Protein AF-A0A524L038-F1 (afdb_monomer)

Solvent-accessible surface area (backbone atoms only — not comparable to full-atom values): 6642 Å² total; per-residue (Å²): 135,82,81,77,76,77,79,78,78,72,82,73,73,70,68,73,50,74,69,48,39,75,78,39,54,66,49,55,60,54,32,53,47,51,53,50,44,54,50,50,45,51,51,45,32,70,77,39,59,64,77,72,41,88,92,54,52,71,89,82,48,92,62,51,77,66,56,52,52,48,51,54,50,43,51,54,43,50,54,50,50,51,52,53,49,54,52,53,50,54,55,52,51,55,49,54,53,55,56,67,74,56,71,88,77,71,87,128

Structure (mmCIF, N/CA/C/O backbone):
data_AF-A0A524L038-F1
#
_entry.id   AF-A0A524L038-F1
#
loop_
_atom_site.group_PDB
_atom_site.id
_atom_site.type_symbol
_atom_site.label_atom_id
_atom_site.label_alt_id
_atom_site.label_comp_id
_atom_site.label_asym_id
_atom_site.label_entity_id
_atom_site.label_seq_id
_atom_site.pdbx_PDB_ins_code
_atom_site.Cartn_x
_atom_site.Cartn_y
_atom_site.Cartn_z
_atom_site.occupancy
_atom_site.B_iso_or_equiv
_atom_site.auth_seq_id
_atom_site.auth_comp_id
_atom_site.auth_asym_id
_atom_site.auth_atom_id
_atom_site.pdbx_PDB_model_num
ATOM 1 N N . MET A 1 1 ? 8.758 36.486 -7.685 1.00 45.28 1 MET A N 1
ATOM 2 C CA . MET A 1 1 ? 8.359 35.426 -6.735 1.00 45.28 1 MET A CA 1
ATOM 3 C C . MET A 1 1 ? 7.472 34.464 -7.513 1.00 45.28 1 MET A C 1
ATOM 5 O O . MET A 1 1 ? 6.317 34.779 -7.755 1.00 45.28 1 MET A O 1
ATOM 9 N N . ILE A 1 2 ? 8.062 33.407 -8.077 1.00 42.25 2 ILE A N 1
ATOM 10 C CA . ILE A 1 2 ? 7.376 32.483 -8.992 1.00 42.25 2 ILE A CA 1
ATOM 11 C C . ILE A 1 2 ? 6.551 31.522 -8.132 1.00 42.25 2 ILE A C 1
ATOM 13 O O . ILE A 1 2 ? 7.119 30.766 -7.348 1.00 42.25 2 ILE A O 1
ATOM 17 N N . ARG A 1 3 ? 5.220 31.595 -8.239 1.00 40.44 3 ARG A N 1
ATOM 18 C CA . ARG A 1 3 ? 4.314 30.540 -7.769 1.00 40.44 3 ARG A CA 1
ATOM 19 C C . ARG A 1 3 ? 4.585 29.320 -8.648 1.00 40.44 3 ARG A C 1
ATOM 21 O O . ARG A 1 3 ? 4.257 29.349 -9.827 1.00 40.44 3 ARG A O 1
ATOM 28 N N . GLN A 1 4 ? 5.245 28.307 -8.101 1.00 42.12 4 GLN A N 1
ATOM 29 C CA . GLN A 1 4 ? 5.215 26.977 -8.697 1.00 42.12 4 GLN A CA 1
ATOM 30 C C . GLN A 1 4 ? 3.830 26.401 -8.399 1.00 42.12 4 GLN A C 1
ATOM 32 O O . GLN A 1 4 ? 3.461 26.268 -7.231 1.00 42.12 4 GLN A O 1
ATOM 37 N N . ASP A 1 5 ? 3.051 26.138 -9.445 1.00 34.41 5 ASP A N 1
ATOM 38 C CA . ASP A 1 5 ? 1.861 25.302 -9.330 1.00 34.41 5 ASP A CA 1
ATOM 39 C C . ASP A 1 5 ? 2.280 23.909 -8.823 1.00 34.41 5 ASP A C 1
ATOM 41 O O . ASP A 1 5 ? 3.344 23.412 -9.213 1.00 34.41 5 ASP A O 1
ATOM 45 N N . PRO A 1 6 ? 1.504 23.281 -7.920 1.00 45.38 6 PRO A N 1
ATOM 46 C CA . PRO A 1 6 ? 1.800 21.930 -7.464 1.00 45.38 6 PRO A CA 1
ATOM 47 C C . PRO A 1 6 ? 1.747 20.971 -8.662 1.00 45.38 6 PRO A C 1
ATOM 49 O O . PRO A 1 6 ? 0.869 21.131 -9.513 1.00 45.38 6 PRO A O 1
ATOM 52 N N . PRO A 1 7 ? 2.650 19.974 -8.750 1.00 45.16 7 PRO A N 1
ATOM 53 C CA . PRO A 1 7 ? 2.605 19.003 -9.831 1.00 45.16 7 PRO A CA 1
ATOM 54 C C . PRO A 1 7 ? 1.226 18.342 -9.829 1.00 45.16 7 PRO A C 1
ATOM 56 O O . PRO A 1 7 ? 0.781 17.791 -8.813 1.00 45.16 7 PRO A O 1
ATOM 59 N N . GLU A 1 8 ? 0.523 18.450 -10.959 1.00 44.50 8 GLU A N 1
ATOM 60 C CA . GLU A 1 8 ? -0.697 17.695 -11.198 1.00 44.50 8 GLU A CA 1
ATOM 61 C C . GLU A 1 8 ? -0.382 16.234 -10.889 1.00 44.50 8 GLU A C 1
ATOM 63 O O . GLU A 1 8 ? 0.505 15.634 -11.498 1.00 44.50 8 GLU A O 1
ATOM 68 N N . HIS A 1 9 ? -1.055 15.675 -9.883 1.00 45.91 9 HIS A N 1
ATOM 69 C CA . HIS A 1 9 ? -0.880 14.277 -9.523 1.00 45.91 9 HIS A CA 1
ATOM 70 C C . HIS A 1 9 ? -1.455 13.460 -10.675 1.00 45.91 9 HIS A C 1
ATOM 72 O O . HIS A 1 9 ? -2.662 13.203 -10.733 1.00 45.91 9 HIS A O 1
ATOM 78 N N . ARG A 1 10 ? -0.595 13.113 -11.637 1.00 49.97 10 ARG A N 1
ATOM 79 C CA . ARG A 1 10 ? -0.913 12.225 -12.750 1.00 49.97 10 ARG A CA 1
ATOM 80 C C . ARG A 1 10 ? -1.557 10.992 -12.131 1.00 49.97 10 ARG A C 1
ATOM 82 O O . ARG A 1 10 ? -0.953 10.337 -11.285 1.00 49.97 10 ARG A O 1
ATOM 89 N N . LYS A 1 11 ? -2.819 10.717 -12.473 1.00 55.28 11 LYS A N 1
ATOM 90 C CA . LYS A 1 11 ? -3.502 9.504 -12.015 1.00 55.28 11 LYS A CA 1
ATOM 91 C C . LYS A 1 11 ? -2.744 8.319 -12.594 1.00 55.28 11 LYS A C 1
ATOM 93 O O . LYS A 1 11 ? -2.930 7.974 -13.754 1.00 55.28 11 LYS A O 1
ATOM 98 N N . ILE A 1 12 ? -1.851 7.749 -11.798 1.00 61.47 12 ILE A N 1
ATOM 99 C CA . ILE A 1 12 ? -1.176 6.508 -12.142 1.00 61.47 12 ILE A CA 1
ATOM 100 C C . ILE A 1 12 ? -2.212 5.408 -11.979 1.00 61.47 12 ILE A C 1
ATOM 102 O O . ILE A 1 12 ? -2.701 5.162 -10.870 1.00 61.47 12 ILE A O 1
ATOM 106 N N . ASP A 1 13 ? -2.569 4.781 -13.095 1.00 66.25 13 ASP A N 1
ATOM 107 C CA . ASP A 1 13 ? -3.434 3.614 -13.083 1.00 66.25 13 ASP A CA 1
ATOM 108 C C . ASP A 1 13 ? -2.800 2.523 -12.213 1.00 66.25 13 ASP A C 1
ATOM 110 O O . ASP A 1 13 ?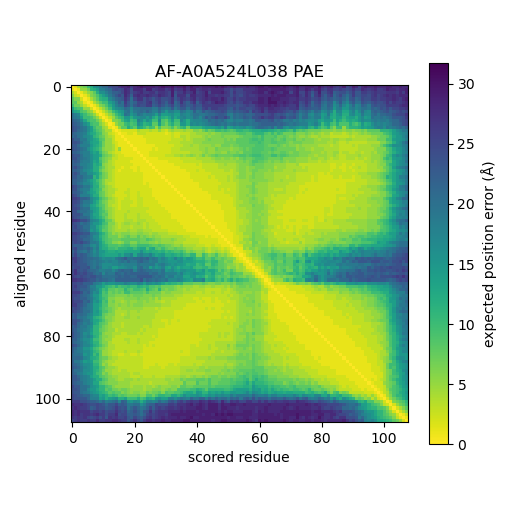 -1.637 2.150 -12.362 1.00 66.25 13 ASP A O 1
ATOM 114 N N . ARG A 1 14 ? -3.575 2.021 -11.244 1.00 71.06 14 ARG A N 1
ATOM 115 C CA . ARG A 1 14 ? -3.101 1.028 -10.263 1.00 71.06 14 ARG A CA 1
ATOM 116 C C . ARG A 1 14 ? -2.891 -0.362 -10.869 1.00 71.06 14 ARG A C 1
ATOM 118 O O . ARG A 1 14 ? -2.307 -1.223 -10.213 1.00 71.06 14 ARG A O 1
ATOM 125 N N . THR A 1 15 ? -3.386 -0.583 -12.084 1.00 85.88 15 THR A N 1
ATOM 126 C CA . THR A 1 15 ? -3.349 -1.876 -12.766 1.00 85.88 15 THR A CA 1
ATOM 127 C C . THR A 1 15 ? -2.273 -1.836 -13.848 1.00 85.88 15 THR A C 1
ATOM 129 O O . THR A 1 15 ? -2.440 -1.085 -14.807 1.00 85.88 15 THR A O 1
ATOM 132 N N . PRO A 1 16 ? -1.186 -2.615 -13.717 1.00 88.06 16 PRO A N 1
ATOM 133 C CA . PRO A 1 16 ? -0.129 -2.632 -14.716 1.00 88.06 16 PRO A CA 1
ATOM 134 C C . PRO A 1 16 ? -0.628 -3.268 -16.018 1.00 88.06 16 PRO A C 1
ATOM 136 O O . PRO A 1 16 ? -1.338 -4.277 -16.006 1.00 88.06 16 PRO A O 1
ATOM 139 N N . THR A 1 17 ? -0.242 -2.684 -17.147 1.00 89.19 17 THR A N 1
ATOM 140 C CA . THR A 1 17 ? -0.475 -3.238 -18.483 1.00 89.19 17 THR A CA 1
ATOM 141 C C . THR A 1 17 ? 0.523 -4.362 -18.797 1.00 89.19 17 THR A C 1
ATOM 143 O O . THR A 1 17 ? 1.564 -4.468 -18.147 1.00 89.19 17 THR A O 1
ATOM 146 N N . PRO A 1 18 ? 0.274 -5.207 -19.815 1.00 91.25 18 PRO A N 1
ATOM 147 C CA . PRO A 1 18 ? 1.230 -6.243 -20.213 1.00 91.25 18 PRO A CA 1
ATOM 148 C C . PRO A 1 18 ? 2.624 -5.703 -20.563 1.00 91.25 18 PRO A C 1
ATOM 150 O O . PRO A 1 18 ? 3.619 -6.318 -20.189 1.00 91.25 18 PRO A O 1
ATOM 153 N N . ASN A 1 19 ? 2.701 -4.543 -21.225 1.00 85.56 19 ASN A N 1
ATOM 154 C CA . ASN A 1 19 ? 3.978 -3.888 -21.520 1.00 85.56 19 ASN A CA 1
ATOM 155 C C . ASN A 1 19 ? 4.665 -3.429 -20.230 1.00 85.56 19 ASN A C 1
ATOM 157 O O . ASN A 1 19 ? 5.871 -3.609 -20.080 1.00 85.56 19 ASN A O 1
ATOM 161 N N . ASP A 1 20 ? 3.893 -2.934 -19.256 1.00 86.94 20 ASP A N 1
ATOM 162 C CA . ASP A 1 20 ? 4.458 -2.540 -17.968 1.00 86.94 20 ASP A CA 1
ATOM 163 C C . ASP A 1 20 ? 5.111 -3.717 -17.247 1.00 86.94 20 ASP A C 1
ATOM 165 O O . ASP A 1 20 ? 6.157 -3.555 -16.624 1.00 86.94 20 ASP A O 1
ATOM 169 N N . LEU A 1 21 ? 4.493 -4.893 -17.338 1.00 89.62 21 LEU A N 1
ATOM 170 C CA . LEU A 1 21 ? 4.983 -6.115 -16.711 1.00 89.62 21 LEU A CA 1
ATOM 171 C C . LEU A 1 21 ? 6.175 -6.730 -17.445 1.00 89.62 21 LEU A C 1
ATOM 173 O O . LEU A 1 21 ? 6.988 -7.394 -16.807 1.00 89.62 21 LEU A O 1
ATOM 177 N N . ALA A 1 22 ? 6.286 -6.520 -18.759 1.00 88.94 22 ALA A N 1
ATOM 178 C CA . ALA A 1 22 ? 7.459 -6.936 -19.523 1.00 88.94 22 ALA A CA 1
ATOM 179 C C . ALA A 1 22 ? 8.712 -6.158 -19.086 1.00 88.94 22 ALA A C 1
ATOM 181 O O . ALA A 1 22 ? 9.782 -6.749 -18.951 1.00 88.94 22 ALA A O 1
ATOM 182 N N . ASP A 1 23 ? 8.558 -4.859 -18.816 1.00 86.25 23 ASP A N 1
ATOM 183 C CA . ASP A 1 23 ? 9.665 -3.978 -18.431 1.00 86.25 23 ASP A CA 1
ATOM 184 C C . ASP A 1 23 ? 9.939 -3.948 -16.919 1.00 86.25 23 ASP A C 1
ATOM 186 O O . ASP A 1 23 ? 11.081 -3.761 -16.505 1.00 86.25 23 ASP A O 1
ATOM 190 N N . ALA A 1 24 ? 8.899 -4.086 -16.094 1.00 89.69 24 ALA A N 1
ATOM 191 C CA . ALA A 1 24 ? 8.971 -4.016 -14.634 1.00 89.69 24 ALA A CA 1
ATOM 192 C C . ALA A 1 24 ? 7.998 -5.037 -14.008 1.00 89.69 24 ALA A C 1
ATOM 194 O O . ALA A 1 24 ? 6.902 -4.671 -13.560 1.00 89.69 24 ALA A O 1
ATOM 195 N N . PRO A 1 25 ? 8.352 -6.336 -13.990 1.00 90.06 25 PRO A N 1
ATOM 196 C CA . PRO A 1 25 ? 7.478 -7.398 -13.486 1.00 90.06 25 PRO A CA 1
ATOM 197 C C . PRO A 1 25 ? 7.100 -7.216 -12.010 1.00 90.06 25 PRO A C 1
ATOM 199 O O . PRO A 1 25 ? 6.030 -7.654 -11.580 1.00 90.06 25 PRO A O 1
ATOM 202 N N . GLU A 1 26 ? 7.927 -6.524 -11.227 1.00 91.69 26 GLU A N 1
ATOM 203 C CA . GLU A 1 26 ? 7.639 -6.167 -9.841 1.00 91.69 26 GLU A CA 1
ATOM 204 C C . GLU A 1 26 ? 6.383 -5.290 -9.691 1.00 91.69 26 GLU A C 1
ATOM 206 O O . GLU A 1 26 ? 5.733 -5.328 -8.646 1.00 91.69 26 GLU A O 1
ATOM 211 N N . LEU A 1 27 ? 5.938 -4.582 -10.736 1.00 90.56 27 LEU A N 1
ATOM 212 C CA . LEU A 1 27 ? 4.676 -3.836 -10.692 1.00 90.56 27 LEU A CA 1
ATOM 213 C C . LEU A 1 27 ? 3.462 -4.743 -10.445 1.00 90.56 27 LEU A C 1
ATOM 215 O O . LEU A 1 27 ? 2.487 -4.282 -9.848 1.00 90.56 27 LEU A O 1
ATOM 219 N N . ALA A 1 28 ? 3.521 -6.026 -10.825 1.00 91.50 28 ALA A N 1
ATOM 220 C CA . ALA A 1 28 ? 2.456 -6.985 -10.530 1.00 91.50 28 ALA A CA 1
ATOM 221 C C . ALA A 1 28 ? 2.292 -7.207 -9.021 1.00 91.50 28 ALA A C 1
ATOM 223 O O . ALA A 1 28 ? 1.180 -7.101 -8.497 1.00 91.50 28 ALA A O 1
ATOM 224 N N . ILE A 1 29 ? 3.391 -7.483 -8.305 1.00 91.12 29 ILE A N 1
ATOM 225 C CA . ILE A 1 29 ? 3.322 -7.739 -6.859 1.00 91.12 29 ILE A CA 1
ATOM 226 C C . ILE A 1 29 ? 2.958 -6.465 -6.092 1.00 91.12 29 ILE A C 1
ATOM 228 O O . ILE A 1 29 ? 2.184 -6.521 -5.138 1.00 91.12 29 ILE A O 1
ATOM 232 N N . LEU A 1 30 ? 3.427 -5.304 -6.554 1.00 90.88 30 LEU A N 1
ATOM 233 C CA . LEU A 1 30 ? 3.079 -4.012 -5.963 1.00 90.88 30 LEU A CA 1
ATOM 234 C C . LEU A 1 30 ? 1.604 -3.650 -6.194 1.00 90.88 30 LEU A C 1
ATOM 236 O O . LEU A 1 30 ? 0.969 -3.082 -5.309 1.00 90.88 30 LEU A O 1
ATOM 240 N N . ALA A 1 31 ? 1.026 -4.011 -7.344 1.00 90.44 31 ALA A N 1
ATOM 241 C CA . ALA A 1 31 ? -0.408 -3.872 -7.595 1.00 90.44 31 ALA A CA 1
ATOM 242 C C . ALA A 1 31 ? -1.255 -4.780 -6.698 1.00 90.44 31 ALA A C 1
ATOM 244 O O . ALA A 1 31 ? -2.232 -4.313 -6.112 1.00 90.44 31 ALA A O 1
ATOM 245 N N . ALA A 1 32 ? -0.854 -6.040 -6.526 1.00 92.56 32 ALA A N 1
ATOM 246 C CA . ALA A 1 32 ? -1.525 -6.955 -5.605 1.00 92.56 32 ALA A CA 1
ATOM 247 C C . ALA A 1 32 ? -1.444 -6.465 -4.147 1.00 92.56 32 ALA A C 1
ATOM 249 O O . ALA A 1 32 ? -2.437 -6.522 -3.415 1.00 92.56 32 ALA A O 1
ATOM 250 N N . LEU A 1 33 ? -0.288 -5.937 -3.732 1.00 92.06 33 LEU A N 1
ATOM 251 C CA . LEU A 1 33 ? -0.103 -5.366 -2.399 1.00 92.06 33 LEU A CA 1
ATOM 252 C C . LEU A 1 33 ? -1.011 -4.149 -2.179 1.00 92.06 33 LEU A C 1
ATOM 254 O O . LEU A 1 33 ? -1.721 -4.106 -1.181 1.00 92.06 33 LEU A O 1
ATOM 258 N N . ASP A 1 34 ? -1.054 -3.207 -3.124 1.00 91.31 34 ASP A N 1
ATOM 259 C CA . ASP A 1 34 ? -1.913 -2.012 -3.056 1.00 91.31 34 ASP A CA 1
ATOM 260 C C . ASP A 1 34 ? -3.404 -2.380 -2.903 1.00 91.31 34 ASP A C 1
ATOM 262 O O . ASP A 1 34 ? -4.109 -1.820 -2.064 1.00 91.31 34 ASP A O 1
ATOM 266 N N . GLN A 1 35 ? -3.877 -3.387 -3.649 1.00 91.62 35 GLN A N 1
ATOM 267 C CA . GLN A 1 35 ? -5.249 -3.903 -3.520 1.00 91.62 35 GLN A CA 1
ATOM 268 C C . GLN A 1 35 ? -5.502 -4.581 -2.169 1.00 91.62 35 GLN A C 1
ATOM 270 O O . GLN A 1 35 ? -6.564 -4.403 -1.573 1.00 91.62 35 GLN A O 1
ATOM 275 N N . THR A 1 36 ? -4.531 -5.352 -1.677 1.00 93.25 36 THR A N 1
ATOM 276 C CA . THR A 1 36 ? -4.632 -6.028 -0.376 1.00 93.25 36 THR A CA 1
ATOM 277 C C . THR A 1 36 ? -4.729 -5.007 0.755 1.00 93.25 36 THR A C 1
ATOM 279 O O . THR A 1 36 ? -5.567 -5.140 1.642 1.00 93.25 36 THR A O 1
ATOM 282 N N . LEU A 1 37 ? -3.917 -3.955 0.689 1.00 89.81 37 LEU A N 1
ATOM 283 C CA . LEU A 1 37 ? -3.932 -2.832 1.618 1.00 89.81 37 LEU A CA 1
ATOM 284 C C . LEU A 1 37 ? -5.277 -2.085 1.603 1.00 89.81 37 LEU A C 1
ATOM 286 O O . LEU A 1 37 ? -5.854 -1.840 2.662 1.00 89.81 37 LEU A O 1
ATOM 290 N N . ASP A 1 38 ? -5.830 -1.803 0.418 1.00 91.44 38 ASP A N 1
ATOM 291 C CA . ASP A 1 38 ? -7.159 -1.184 0.280 1.00 91.44 38 ASP A CA 1
ATOM 292 C C . ASP A 1 38 ? -8.254 -2.044 0.938 1.00 91.44 38 ASP A C 1
ATOM 294 O O . ASP A 1 38 ? -9.114 -1.534 1.660 1.00 91.44 38 ASP A O 1
ATOM 298 N N . LEU A 1 39 ? -8.190 -3.367 0.749 1.00 93.19 39 LEU A N 1
ATOM 299 C CA . LEU A 1 39 ? -9.126 -4.306 1.363 1.00 93.19 39 LEU A CA 1
ATOM 300 C C . LEU A 1 39 ? -8.992 -4.343 2.892 1.00 93.19 39 LEU A C 1
ATOM 302 O O . LEU A 1 39 ? -10.011 -4.364 3.582 1.00 93.19 39 LEU A O 1
ATOM 306 N N . VAL A 1 40 ? -7.764 -4.325 3.421 1.00 91.19 40 VAL A N 1
ATOM 307 C CA . VAL A 1 40 ? -7.502 -4.289 4.869 1.00 91.19 40 VAL A CA 1
ATOM 308 C C . 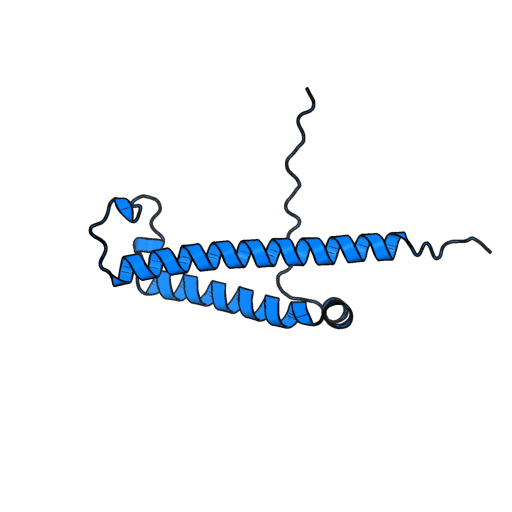VAL A 1 40 ? -8.119 -3.042 5.495 1.00 91.19 40 VAL A C 1
ATOM 310 O O . VAL A 1 40 ? -8.843 -3.167 6.480 1.00 91.19 40 VAL A O 1
ATOM 313 N N . VAL A 1 41 ? -7.917 -1.860 4.904 1.00 90.75 41 VAL A N 1
ATOM 314 C CA . VAL A 1 41 ? -8.502 -0.608 5.419 1.00 90.75 41 VAL A CA 1
ATOM 315 C C . VAL A 1 41 ? -10.026 -0.680 5.427 1.00 90.75 41 VAL A C 1
ATOM 317 O O . VAL A 1 41 ? -10.646 -0.369 6.442 1.00 90.75 41 VAL A O 1
ATOM 320 N N . ARG A 1 42 ? -10.647 -1.155 4.340 1.00 91.31 42 ARG A N 1
ATOM 321 C CA . ARG A 1 42 ? -12.110 -1.327 4.289 1.00 91.31 42 ARG A CA 1
ATOM 322 C C . ARG A 1 42 ? -12.608 -2.303 5.348 1.00 91.31 42 ARG A C 1
ATOM 324 O O . ARG A 1 42 ? -13.606 -2.022 6.002 1.00 91.31 42 ARG A O 1
ATOM 331 N N . ALA A 1 43 ? -11.919 -3.427 5.535 1.00 93.06 43 ALA A N 1
ATOM 332 C CA . ALA A 1 43 ? -12.279 -4.416 6.545 1.00 93.06 43 ALA A CA 1
ATOM 333 C C . ALA A 1 43 ? -12.174 -3.839 7.967 1.00 93.06 43 ALA A C 1
ATOM 335 O O . ALA A 1 43 ? -13.072 -4.064 8.779 1.00 93.06 43 ALA A O 1
ATOM 336 N N . LEU A 1 44 ? -11.127 -3.055 8.249 1.00 90.00 44 LEU A N 1
ATOM 337 C CA . LEU A 1 44 ? -10.956 -2.366 9.530 1.00 90.00 44 LEU A CA 1
ATOM 338 C C . LEU A 1 44 ? -12.051 -1.323 9.759 1.00 90.00 44 LEU A C 1
ATOM 340 O O . LEU A 1 44 ? -12.639 -1.313 10.832 1.00 90.00 44 LEU A O 1
ATOM 344 N N . VAL A 1 45 ? -12.391 -0.518 8.752 1.00 89.75 45 VAL A N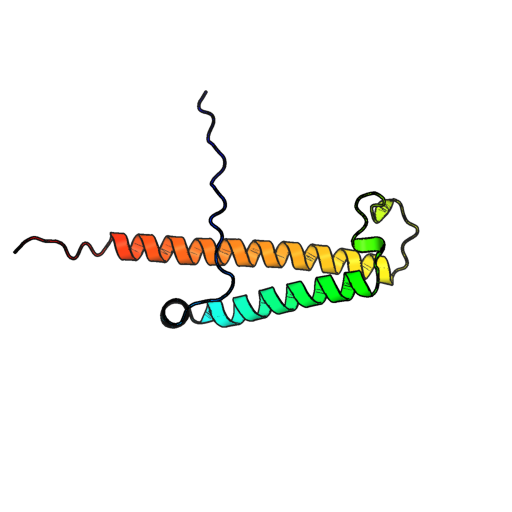 1
ATOM 345 C CA . VAL A 1 45 ? -13.500 0.447 8.839 1.00 89.75 45 VAL A CA 1
ATOM 346 C C . VAL A 1 45 ? -14.846 -0.257 9.037 1.00 89.75 45 VAL A C 1
ATOM 348 O O . VAL A 1 45 ? -15.679 0.220 9.796 1.00 89.75 45 VAL A O 1
ATOM 351 N N . CYS A 1 46 ? -15.083 -1.412 8.412 1.00 90.19 46 CYS A N 1
ATOM 352 C CA . CYS A 1 46 ? -16.305 -2.182 8.661 1.00 90.19 46 CYS A CA 1
ATOM 353 C C . CYS A 1 46 ? -16.370 -2.741 10.091 1.00 90.19 46 CYS A C 1
ATOM 355 O O . CYS A 1 46 ? -17.454 -2.797 10.668 1.00 90.19 46 CYS A O 1
ATOM 357 N N . ALA A 1 47 ? -15.235 -3.173 10.647 1.00 89.44 47 ALA A N 1
ATOM 358 C CA . ALA A 1 47 ? -15.154 -3.687 12.014 1.00 89.44 47 ALA A CA 1
ATOM 359 C C . ALA A 1 47 ? -15.204 -2.570 13.073 1.00 89.44 47 ALA A C 1
ATOM 361 O O . ALA A 1 47 ? -15.726 -2.793 14.164 1.00 89.44 47 ALA A O 1
ATOM 362 N N . TYR A 1 48 ? -14.690 -1.388 12.729 1.00 88.38 48 TYR A N 1
ATOM 363 C CA . TYR A 1 48 ? -14.579 -0.205 13.580 1.00 88.38 48 TYR A CA 1
ATOM 364 C C . TYR A 1 48 ? -15.022 1.037 12.781 1.00 88.38 48 TYR A C 1
ATOM 366 O O . TYR A 1 48 ? -14.174 1.801 12.305 1.00 88.38 48 TYR A O 1
ATOM 374 N N . PRO A 1 49 ? -16.342 1.249 12.582 1.00 86.81 49 PRO A N 1
ATOM 375 C CA . PRO A 1 49 ? -16.879 2.362 11.784 1.00 86.81 49 PRO A CA 1
ATOM 376 C C . PRO A 1 49 ? -16.390 3.731 12.242 1.00 86.81 49 PRO A C 1
ATOM 378 O O . PRO A 1 49 ? -16.290 4.672 11.458 1.00 86.81 49 PRO A O 1
ATOM 381 N N . GLU A 1 50 ? -16.050 3.828 13.520 1.00 83.31 50 GLU A N 1
ATOM 382 C CA . GLU A 1 50 ? -15.523 5.016 14.153 1.00 83.31 50 GLU A CA 1
ATOM 383 C C . GLU A 1 50 ? -14.175 5.480 13.554 1.00 83.31 50 GLU A C 1
ATOM 385 O O . GLU A 1 50 ? -13.821 6.648 13.704 1.00 83.31 50 GLU A O 1
ATOM 390 N N . LEU A 1 51 ? -13.443 4.620 12.832 1.00 82.75 51 LEU A N 1
ATOM 391 C CA . LEU A 1 51 ? -12.228 4.986 12.086 1.00 82.75 51 LEU A CA 1
ATOM 392 C C . LEU A 1 51 ? -12.510 5.861 10.855 1.00 82.75 51 LEU A C 1
ATOM 394 O O . LEU A 1 51 ? -11.606 6.529 10.362 1.00 82.75 51 LEU A O 1
ATOM 398 N N . ALA A 1 52 ? -13.741 5.851 10.338 1.00 84.50 52 ALA A N 1
ATOM 399 C CA . ALA A 1 52 ? -14.138 6.653 9.180 1.00 84.50 52 ALA A CA 1
ATOM 400 C C . ALA A 1 52 ? -14.744 8.011 9.563 1.00 84.50 52 ALA A C 1
ATOM 402 O O . ALA A 1 52 ? -15.140 8.765 8.676 1.00 84.50 52 ALA A O 1
ATOM 403 N N . ASP A 1 53 ? -14.865 8.302 10.859 1.00 82.44 53 ASP A N 1
ATOM 404 C CA . ASP A 1 53 ? -15.521 9.500 11.375 1.00 82.44 53 ASP A CA 1
ATOM 405 C C . ASP A 1 53 ? -14.516 10.661 11.515 1.00 82.44 53 ASP A C 1
ATOM 407 O O . ASP A 1 53 ? -13.690 10.647 12.433 1.00 82.44 53 ASP A O 1
ATOM 411 N N . PRO A 1 54 ? -14.572 11.679 10.634 1.00 75.38 54 PRO A N 1
ATOM 412 C CA . PRO A 1 54 ? -13.644 12.806 10.675 1.00 75.38 54 PRO A CA 1
ATOM 413 C C . PRO A 1 54 ? -13.889 13.738 11.872 1.00 75.38 54 PRO A C 1
ATOM 415 O O . PRO A 1 54 ? -12.992 14.493 12.245 1.00 75.38 54 PRO A O 1
ATOM 418 N N . GLU A 1 55 ? -15.075 13.687 12.484 1.00 77.88 55 GLU A N 1
ATOM 419 C CA . GLU A 1 55 ? -15.477 14.584 13.574 1.00 77.88 55 GLU A CA 1
ATOM 420 C C . GLU A 1 55 ? -15.039 14.065 14.950 1.00 77.88 55 GLU A C 1
ATOM 422 O O . GLU A 1 55 ? -15.111 14.786 15.948 1.00 77.88 55 GLU A O 1
ATOM 427 N N . CYS A 1 56 ? -14.559 12.822 15.034 1.00 69.31 56 CYS A N 1
ATOM 428 C CA . CYS A 1 56 ? -14.157 12.220 16.298 1.00 69.31 56 CYS A CA 1
ATOM 429 C C . CYS A 1 56 ? -12.820 11.464 16.157 1.00 69.31 56 CYS A C 1
ATOM 431 O O . CYS A 1 56 ? -12.793 10.236 16.063 1.00 69.31 56 CYS A O 1
ATOM 433 N N . PRO A 1 57 ? -11.693 12.203 16.159 1.00 67.44 57 PRO A N 1
ATOM 434 C CA . PRO A 1 57 ? -10.350 11.634 16.090 1.00 67.44 57 PRO A CA 1
ATOM 435 C C . PRO A 1 57 ? -10.076 10.604 17.196 1.00 67.44 57 PRO A C 1
ATOM 437 O O . PRO A 1 57 ? -10.581 10.743 18.313 1.00 67.44 57 PRO A O 1
ATOM 440 N N . GLY A 1 58 ? -9.209 9.619 16.938 1.00 64.88 58 GLY A N 1
ATOM 441 C CA . GLY A 1 58 ? -8.891 8.543 17.889 1.00 64.88 58 GLY A CA 1
ATOM 442 C C . GLY A 1 58 ? -8.426 9.031 19.268 1.00 64.88 58 GLY A C 1
ATOM 443 O O . GLY A 1 58 ? -8.808 8.459 20.289 1.00 64.88 58 GLY A O 1
ATOM 444 N N . TRP A 1 59 ? -7.713 10.163 19.328 1.00 65.88 59 TRP A N 1
ATOM 445 C CA . TRP A 1 59 ? -7.241 10.786 20.575 1.00 65.88 59 TRP A CA 1
ATOM 446 C C . TRP A 1 59 ? -8.350 11.393 21.454 1.00 65.88 59 TRP A C 1
ATOM 448 O O . TRP A 1 59 ? -8.125 11.633 22.640 1.00 65.88 59 TRP A O 1
ATOM 458 N N . LEU A 1 60 ? -9.541 11.634 20.899 1.00 66.81 60 LEU A N 1
ATOM 459 C CA . LEU A 1 60 ? -10.724 12.108 21.628 1.00 66.81 60 LEU A CA 1
ATOM 460 C C . LEU A 1 60 ? -11.537 10.958 22.244 1.00 66.81 60 LEU A C 1
ATOM 462 O O . LEU A 1 60 ? -12.452 11.215 23.030 1.00 66.81 60 LEU A O 1
ATOM 466 N N . ARG A 1 61 ? -11.219 9.696 21.920 1.00 67.81 61 ARG A N 1
ATOM 467 C CA . ARG A 1 61 ? -11.963 8.521 22.388 1.00 67.81 61 ARG A CA 1
ATOM 468 C C . ARG A 1 61 ? -11.193 7.737 23.438 1.00 67.81 61 ARG A C 1
ATOM 470 O O . ARG A 1 61 ? -9.978 7.575 23.386 1.00 67.81 61 ARG A O 1
ATOM 477 N N . GLN A 1 62 ? -11.942 7.130 24.354 1.00 67.56 62 GLN A N 1
ATOM 478 C CA . GLN A 1 62 ? -11.434 6.048 25.191 1.00 67.56 62 GLN A CA 1
ATOM 479 C C . GLN A 1 62 ? -11.371 4.769 24.337 1.00 67.56 62 GLN A C 1
ATOM 481 O O . GLN A 1 62 ? -12.217 3.883 24.442 1.00 67.56 62 GLN A O 1
ATOM 486 N N . ALA A 1 63 ? -10.417 4.731 23.406 1.00 66.88 63 ALA A N 1
ATOM 487 C CA . ALA A 1 63 ? -10.297 3.667 22.421 1.00 66.88 63 ALA A CA 1
ATOM 488 C C . ALA A 1 63 ? -9.952 2.335 23.102 1.00 66.88 63 ALA A C 1
ATOM 490 O O . ALA A 1 63 ? -9.068 2.249 23.961 1.00 66.88 63 ALA A O 1
ATOM 491 N N . SER A 1 64 ? -10.646 1.266 22.704 1.00 80.50 64 SER A N 1
ATOM 492 C CA . SER A 1 64 ? -10.223 -0.082 23.077 1.00 80.50 64 SER A CA 1
ATOM 493 C C . SER A 1 64 ? -8.830 -0.354 22.493 1.00 80.50 64 SER A C 1
ATOM 495 O O . SER A 1 64 ? -8.464 0.196 21.455 1.00 80.50 64 SER A O 1
ATOM 497 N N . ARG A 1 65 ? -8.047 -1.246 23.115 1.00 83.06 65 ARG A N 1
ATOM 498 C CA . ARG A 1 65 ? -6.729 -1.639 22.572 1.00 83.06 65 ARG A CA 1
ATOM 499 C C . ARG A 1 65 ? -6.808 -2.126 21.118 1.00 83.06 65 ARG A C 1
ATOM 501 O O . ARG A 1 65 ? -5.850 -1.956 20.376 1.00 83.06 65 ARG A O 1
ATOM 508 N N . LEU A 1 66 ? -7.936 -2.721 20.727 1.00 83.38 66 LEU A N 1
ATOM 509 C CA . LEU A 1 66 ? -8.176 -3.187 19.363 1.00 83.38 66 LEU A CA 1
ATOM 510 C C . LEU A 1 66 ? -8.429 -2.028 18.391 1.00 83.38 66 LEU A C 1
ATOM 512 O O . LEU A 1 66 ? -7.885 -2.049 17.294 1.00 83.38 66 LEU A O 1
ATOM 516 N N . ALA A 1 67 ? -9.184 -1.008 18.808 1.00 81.81 67 ALA A N 1
ATOM 517 C CA . ALA A 1 67 ? -9.415 0.190 18.001 1.00 81.81 67 ALA A CA 1
ATOM 518 C C . ALA A 1 67 ? -8.113 0.982 17.783 1.00 81.81 67 ALA A C 1
ATOM 520 O O . ALA A 1 67 ? -7.828 1.386 16.661 1.00 81.81 67 ALA A O 1
ATOM 521 N N . ALA A 1 68 ? -7.273 1.105 18.818 1.00 84.44 68 ALA A N 1
ATOM 522 C CA . ALA A 1 68 ? -5.952 1.725 18.689 1.00 84.44 68 ALA A CA 1
ATOM 523 C C . ALA A 1 68 ? -5.037 0.949 17.722 1.00 84.44 68 ALA A C 1
ATOM 525 O O . ALA A 1 68 ? -4.371 1.541 16.880 1.00 84.44 68 ALA A O 1
ATOM 526 N N . ALA A 1 69 ? -5.035 -0.388 17.793 1.00 87.56 69 ALA A N 1
ATOM 527 C CA . ALA A 1 69 ? -4.278 -1.210 16.849 1.00 87.56 69 ALA A CA 1
ATOM 528 C C . ALA A 1 69 ? -4.802 -1.074 15.407 1.00 87.56 69 ALA A C 1
ATOM 530 O O . ALA A 1 69 ? -4.012 -1.077 14.465 1.00 87.56 69 ALA A O 1
ATOM 531 N N . ALA A 1 70 ? -6.120 -0.951 15.228 1.00 87.19 70 ALA A N 1
ATOM 532 C CA . ALA A 1 70 ? -6.730 -0.733 13.922 1.00 87.19 70 ALA A CA 1
ATOM 533 C C . ALA A 1 70 ? -6.344 0.633 13.329 1.00 87.19 70 ALA A C 1
ATOM 535 O O . ALA A 1 70 ? -6.008 0.698 12.150 1.00 87.19 70 ALA A O 1
ATOM 536 N N . GLU A 1 71 ? -6.313 1.691 14.142 1.00 86.75 71 GLU A N 1
ATOM 537 C CA . GLU A 1 71 ? -5.851 3.027 13.736 1.00 86.75 71 GLU A CA 1
ATOM 538 C C . GLU A 1 71 ? -4.391 2.985 13.258 1.00 86.75 71 GLU A C 1
ATOM 540 O O . GLU A 1 71 ? -4.102 3.361 12.123 1.00 86.75 71 GLU A O 1
ATOM 545 N N . THR A 1 72 ? -3.491 2.384 14.043 1.00 89.56 72 THR A N 1
ATOM 546 C CA . THR A 1 72 ? -2.083 2.203 13.648 1.00 89.56 72 THR A CA 1
ATOM 547 C C . THR A 1 72 ? -1.931 1.395 12.352 1.00 89.56 72 THR A C 1
ATOM 549 O O . THR A 1 72 ? -1.083 1.698 11.513 1.00 89.56 72 THR A O 1
ATOM 552 N N . LEU A 1 73 ? -2.758 0.365 12.143 1.00 90.31 73 LEU A N 1
ATOM 553 C CA . LEU 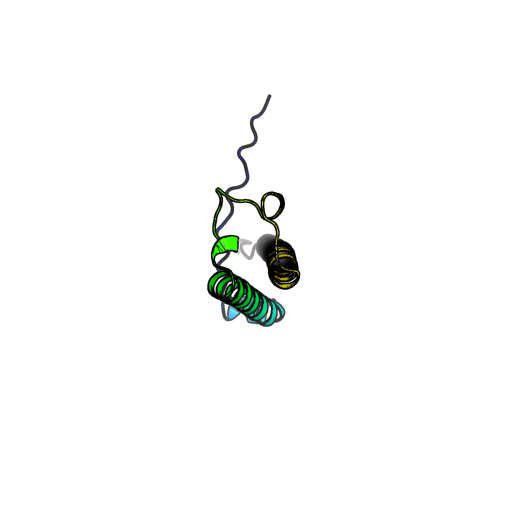A 1 73 ? -2.746 -0.399 10.891 1.00 90.31 73 LEU A CA 1
ATOM 554 C C . LEU A 1 73 ? -3.193 0.443 9.689 1.00 90.31 73 LEU A C 1
ATOM 556 O O . LEU A 1 73 ? -2.630 0.283 8.604 1.00 90.31 73 LEU A O 1
ATOM 560 N N . VAL A 1 74 ? -4.178 1.328 9.861 1.00 89.50 74 VAL A N 1
ATOM 561 C CA . VAL A 1 74 ? -4.623 2.259 8.811 1.00 89.50 74 VAL A CA 1
ATOM 562 C C . VAL A 1 74 ? -3.515 3.258 8.467 1.00 89.50 74 VAL A C 1
ATOM 564 O O . VAL A 1 74 ? -3.250 3.477 7.283 1.00 89.50 74 VAL A O 1
ATOM 567 N N . GLU A 1 75 ? -2.821 3.802 9.468 1.00 90.06 75 GLU A N 1
ATOM 568 C CA . GLU A 1 75 ? -1.672 4.697 9.266 1.00 90.06 75 GLU A CA 1
ATOM 569 C C . GLU A 1 75 ? -0.561 4.008 8.464 1.00 90.06 75 GLU A C 1
ATOM 571 O O . GLU A 1 75 ? -0.204 4.463 7.378 1.00 90.06 75 GLU A O 1
ATOM 576 N N . HIS A 1 76 ? -0.095 2.838 8.914 1.00 91.62 76 HIS A N 1
ATOM 577 C CA . HIS A 1 76 ? 0.937 2.081 8.199 1.00 91.62 76 HIS A CA 1
ATOM 578 C C . HIS A 1 76 ? 0.518 1.677 6.784 1.00 91.62 76 HIS A C 1
ATOM 580 O O . HIS A 1 76 ? 1.342 1.651 5.867 1.00 91.62 76 HIS A O 1
ATOM 586 N N . THR A 1 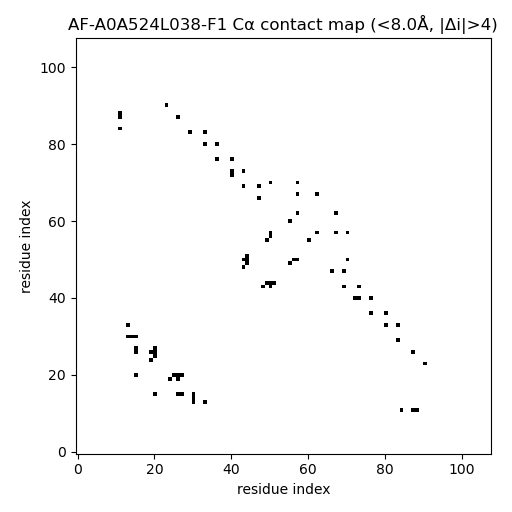77 ? -0.762 1.358 6.593 1.00 90.56 77 THR A N 1
ATOM 587 C CA . THR A 1 77 ? -1.293 1.054 5.265 1.00 90.56 77 THR A CA 1
ATOM 588 C C . THR A 1 77 ? -1.217 2.279 4.354 1.00 90.56 77 THR A C 1
ATOM 590 O O . THR A 1 77 ? -0.816 2.159 3.196 1.00 90.56 77 THR A O 1
ATOM 593 N N . THR A 1 78 ? -1.545 3.455 4.885 1.00 89.94 78 THR A N 1
ATOM 594 C CA . THR A 1 78 ? -1.484 4.725 4.154 1.00 89.94 78 THR A CA 1
ATOM 595 C C . THR A 1 78 ? -0.048 5.062 3.751 1.00 89.94 78 THR A C 1
ATOM 597 O O . THR A 1 78 ? 0.203 5.344 2.577 1.00 89.94 78 THR A O 1
ATOM 600 N N . ASP A 1 79 ? 0.904 4.938 4.678 1.00 91.31 79 ASP A N 1
ATOM 601 C CA . ASP A 1 79 ? 2.330 5.170 4.414 1.00 91.31 79 ASP A CA 1
ATOM 602 C C . ASP A 1 79 ? 2.860 4.226 3.327 1.00 91.31 79 ASP A C 1
ATOM 604 O O . ASP A 1 79 ? 3.538 4.644 2.383 1.00 91.31 79 ASP A O 1
ATOM 608 N N . MET A 1 80 ? 2.503 2.941 3.412 1.00 91.38 80 MET A N 1
ATOM 609 C CA . MET A 1 80 ? 2.899 1.949 2.415 1.00 91.38 80 MET A CA 1
ATOM 610 C C . MET A 1 80 ? 2.292 2.269 1.043 1.00 91.38 80 MET A C 1
ATOM 612 O O . MET A 1 80 ? 2.991 2.217 0.032 1.00 91.38 80 MET A O 1
ATOM 616 N N . GLN A 1 81 ? 1.017 2.659 0.981 1.00 90.00 81 GLN A N 1
ATOM 617 C CA . GLN A 1 81 ? 0.385 3.091 -0.268 1.00 90.00 81 GLN A CA 1
ATOM 618 C C . GLN A 1 81 ? 1.065 4.328 -0.864 1.00 90.00 81 GLN A C 1
ATOM 620 O O . GLN A 1 81 ? 1.181 4.431 -2.088 1.00 90.00 81 GLN A O 1
ATOM 625 N N . GLN A 1 82 ? 1.539 5.258 -0.034 1.00 90.31 82 GLN A N 1
ATOM 626 C CA . GLN A 1 82 ? 2.301 6.413 -0.499 1.00 90.31 82 GLN A CA 1
ATOM 627 C C . GLN A 1 82 ? 3.657 5.993 -1.080 1.00 90.31 82 GLN A C 1
ATOM 629 O O . GLN A 1 82 ? 4.010 6.427 -2.179 1.00 90.31 82 GLN A O 1
ATOM 634 N N . ALA A 1 83 ? 4.374 5.090 -0.408 1.00 91.50 83 ALA A N 1
ATOM 635 C CA . ALA A 1 83 ? 5.631 4.538 -0.910 1.00 91.50 83 ALA A CA 1
ATOM 636 C C . ALA A 1 83 ? 5.446 3.797 -2.249 1.00 91.50 83 ALA A C 1
ATOM 638 O O . ALA A 1 83 ? 6.241 3.973 -3.173 1.00 91.50 83 ALA A O 1
ATOM 639 N N . LEU A 1 84 ? 4.361 3.026 -2.396 1.00 90.38 84 LEU A N 1
ATOM 640 C CA . LEU A 1 84 ? 4.019 2.339 -3.646 1.00 90.38 84 LEU A CA 1
ATOM 641 C C . LEU A 1 84 ? 3.767 3.318 -4.798 1.00 90.38 84 LEU A C 1
ATOM 643 O O . LEU A 1 84 ? 4.192 3.061 -5.925 1.00 90.38 84 LEU A O 1
ATOM 647 N N . ARG A 1 85 ? 3.103 4.449 -4.532 1.00 88.62 85 ARG A N 1
ATOM 648 C CA . ARG A 1 85 ? 2.896 5.503 -5.540 1.00 88.62 85 ARG A CA 1
ATOM 649 C C . ARG A 1 85 ? 4.214 6.134 -5.967 1.00 88.62 85 ARG A C 1
ATOM 651 O O . ARG A 1 85 ? 4.477 6.187 -7.163 1.00 88.62 85 ARG A O 1
ATOM 658 N N . ALA A 1 86 ? 5.056 6.513 -5.008 1.00 90.31 86 ALA A N 1
ATOM 659 C CA . ALA A 1 86 ? 6.365 7.099 -5.289 1.00 90.31 86 ALA A CA 1
ATOM 660 C C . ALA A 1 8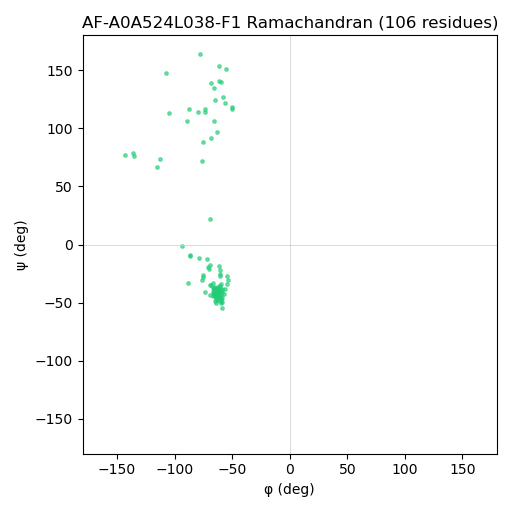6 ? 7.251 6.152 -6.118 1.00 90.31 86 ALA A C 1
ATOM 662 O O . ALA A 1 86 ? 7.930 6.575 -7.052 1.00 90.31 86 ALA A O 1
ATOM 663 N N . TYR A 1 87 ? 7.205 4.850 -5.826 1.00 90.19 87 TYR A N 1
ATOM 664 C CA . TYR A 1 87 ? 7.915 3.857 -6.626 1.00 90.19 87 TYR A CA 1
ATOM 665 C C . TYR A 1 87 ? 7.394 3.796 -8.072 1.00 90.19 87 TYR A C 1
ATOM 667 O O . TYR A 1 87 ? 8.188 3.806 -9.012 1.00 90.19 87 TYR A O 1
ATOM 675 N N . ARG A 1 88 ? 6.068 3.771 -8.272 1.00 87.38 88 ARG A N 1
ATOM 676 C CA . ARG A 1 88 ? 5.473 3.772 -9.621 1.00 87.38 88 ARG A CA 1
ATOM 677 C C . ARG A 1 88 ? 5.845 5.030 -10.409 1.00 87.38 88 ARG A C 1
ATOM 679 O O . ARG A 1 88 ? 6.158 4.924 -11.590 1.00 87.38 88 ARG A O 1
ATOM 686 N N . GLU A 1 89 ? 5.859 6.192 -9.757 1.00 88.81 89 GLU A N 1
ATOM 687 C CA . GLU A 1 89 ? 6.321 7.452 -10.355 1.00 88.81 89 GLU A CA 1
ATOM 688 C C . GLU A 1 89 ? 7.774 7.347 -10.826 1.00 88.81 89 GLU A C 1
ATOM 690 O O . GLU A 1 89 ? 8.081 7.701 -11.962 1.00 88.81 89 GLU A O 1
ATOM 695 N N . ALA A 1 90 ? 8.661 6.793 -9.996 1.00 89.25 90 ALA A N 1
ATOM 696 C CA . ALA A 1 90 ? 10.066 6.620 -10.352 1.00 89.25 90 ALA A CA 1
ATOM 697 C C . ALA A 1 90 ? 10.268 5.671 -11.549 1.00 89.25 90 ALA A C 1
ATOM 699 O O . ALA A 1 90 ? 11.121 5.929 -12.402 1.00 89.25 90 ALA A O 1
ATOM 700 N N . VAL A 1 91 ? 9.482 4.592 -11.642 1.00 87.56 91 VAL A N 1
ATOM 701 C CA . VAL A 1 91 ? 9.515 3.676 -12.797 1.00 87.56 91 VAL A CA 1
ATOM 702 C C . VAL A 1 91 ? 9.070 4.390 -14.073 1.00 87.56 91 VAL A C 1
ATOM 704 O O . VAL A 1 91 ? 9.720 4.251 -15.109 1.00 87.56 91 VAL A O 1
ATOM 707 N N . GLU A 1 92 ? 8.000 5.179 -14.000 1.00 85.94 92 GLU A N 1
ATOM 708 C CA . GLU A 1 92 ? 7.472 5.919 -15.147 1.00 85.94 92 GLU A CA 1
ATOM 709 C C . GLU A 1 92 ? 8.449 6.998 -15.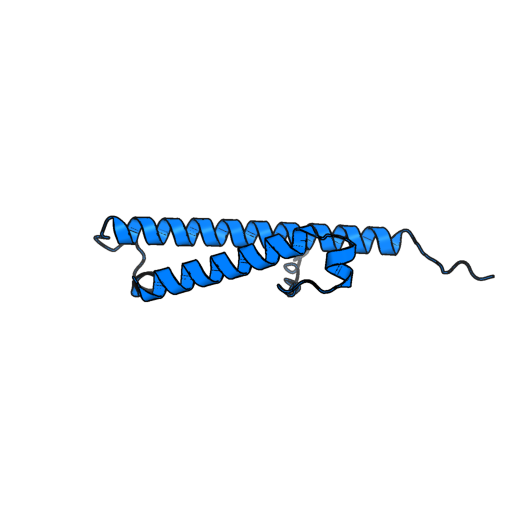642 1.00 85.94 92 GLU A C 1
ATOM 711 O O . GLU A 1 92 ? 8.681 7.1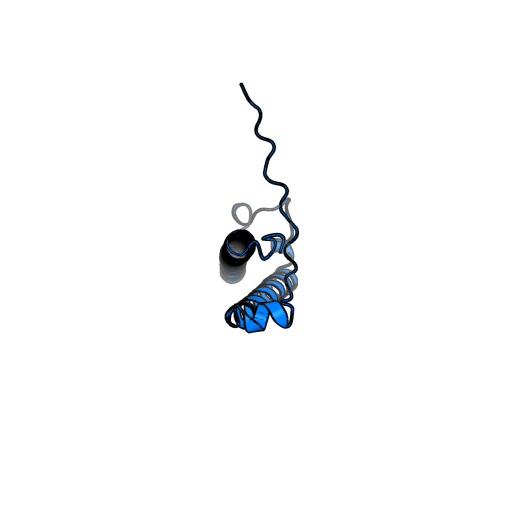08 -16.846 1.00 85.94 92 GLU A O 1
ATOM 716 N N . ILE A 1 93 ? 9.092 7.735 -14.729 1.00 87.44 93 ILE A N 1
ATOM 717 C CA . ILE A 1 93 ? 10.145 8.709 -15.069 1.00 87.44 93 ILE A CA 1
ATOM 718 C C . ILE A 1 93 ? 11.298 8.008 -15.796 1.00 87.44 93 ILE A C 1
ATOM 720 O O . ILE A 1 93 ? 11.682 8.411 -16.892 1.00 87.44 93 ILE A O 1
ATOM 724 N N . ARG A 1 94 ? 11.791 6.890 -15.248 1.00 85.88 94 ARG A N 1
ATOM 725 C CA . ARG A 1 94 ? 12.891 6.130 -15.858 1.00 85.88 94 ARG A CA 1
ATOM 726 C C . ARG A 1 94 ? 12.553 5.621 -17.264 1.00 85.88 94 ARG A C 1
ATOM 728 O O . ARG A 1 94 ? 13.441 5.517 -18.111 1.00 85.88 94 ARG A O 1
ATOM 735 N N . ARG A 1 95 ? 11.289 5.275 -17.523 1.00 83.00 95 ARG A N 1
ATOM 736 C CA . ARG A 1 95 ? 10.829 4.870 -18.862 1.00 83.00 95 ARG A CA 1
ATOM 737 C C . ARG A 1 95 ? 10.828 6.030 -19.843 1.00 83.00 95 ARG A C 1
ATOM 739 O O . ARG A 1 95 ? 11.275 5.854 -20.973 1.00 83.00 95 ARG A O 1
ATOM 746 N N . GLN A 1 96 ? 10.351 7.194 -19.415 1.00 83.38 96 GLN A N 1
ATOM 747 C CA . GLN A 1 96 ? 10.333 8.403 -20.239 1.00 83.38 96 GLN A CA 1
ATOM 748 C C . GLN A 1 96 ? 11.750 8.859 -20.600 1.00 83.38 96 GLN A C 1
ATOM 750 O O . GLN A 1 96 ? 11.998 9.196 -21.759 1.00 83.38 96 GLN A O 1
ATOM 755 N N . ASP A 1 97 ? 12.691 8.779 -19.655 1.00 84.12 97 ASP A N 1
ATOM 756 C CA . ASP A 1 97 ? 14.107 9.068 -19.908 1.00 84.12 97 ASP A CA 1
ATOM 757 C C . ASP A 1 97 ? 14.679 8.124 -20.977 1.00 84.12 97 ASP A C 1
ATOM 759 O O . ASP A 1 97 ? 15.239 8.575 -21.975 1.00 84.12 97 ASP A O 1
ATOM 763 N N . ARG A 1 98 ? 14.443 6.811 -20.843 1.00 78.81 98 ARG A N 1
ATOM 764 C CA . ARG A 1 98 ? 14.907 5.813 -21.822 1.00 78.81 98 ARG A CA 1
ATOM 765 C C . ARG A 1 98 ? 14.291 6.009 -23.210 1.00 78.81 98 ARG A C 1
ATOM 767 O O . ARG A 1 98 ? 14.977 5.817 -24.210 1.00 78.81 98 ARG A O 1
ATOM 774 N N . ALA A 1 99 ? 13.012 6.374 -23.281 1.00 76.19 99 ALA A N 1
ATOM 775 C CA . ALA A 1 99 ? 12.346 6.675 -24.547 1.00 76.19 99 ALA A CA 1
ATOM 776 C C . ALA A 1 99 ? 12.916 7.943 -25.207 1.00 76.19 99 ALA A C 1
ATOM 778 O O . ALA A 1 99 ? 13.007 8.010 -26.428 1.00 76.19 99 ALA A O 1
ATOM 779 N N . SER A 1 100 ? 13.344 8.923 -24.408 1.00 72.19 100 SER A N 1
ATOM 780 C CA . SER A 1 100 ? 13.940 10.175 -24.894 1.00 72.19 100 SER A CA 1
ATOM 781 C C . SER A 1 100 ? 15.386 10.000 -25.386 1.00 72.19 100 SER A C 1
ATOM 783 O O . SER A 1 100 ? 15.837 10.752 -26.248 1.00 72.19 100 SER A O 1
ATOM 785 N N . GLU A 1 101 ? 16.112 8.999 -24.876 1.00 69.06 101 GLU A N 1
ATOM 786 C CA . GLU A 1 101 ? 17.477 8.636 -25.302 1.00 69.06 101 GLU A CA 1
ATOM 787 C C . GLU A 1 101 ? 17.536 7.823 -26.611 1.00 69.06 101 GLU A C 1
ATOM 789 O O . GLU A 1 101 ? 18.615 7.655 -27.185 1.00 69.06 101 GLU A O 1
ATOM 794 N N . HIS A 1 102 ? 16.402 7.326 -27.112 1.00 59.50 102 HIS A N 1
ATOM 795 C CA . HIS A 1 102 ? 16.292 6.657 -28.414 1.00 59.50 102 HIS A CA 1
ATOM 796 C C . HIS A 1 102 ? 15.454 7.497 -29.391 1.00 59.50 102 HIS A C 1
ATOM 798 O O . HIS A 1 102 ? 14.311 7.148 -29.692 1.00 59.50 102 HIS A O 1
ATOM 804 N N . PRO A 1 103 ? 15.998 8.615 -29.912 1.00 54.84 103 PRO A N 1
ATOM 805 C CA . PRO A 1 103 ? 15.389 9.307 -31.030 1.00 54.84 103 PRO A CA 1
ATOM 806 C C . PRO A 1 103 ? 15.679 8.487 -32.289 1.00 54.84 103 PRO A C 1
ATOM 808 O O . PRO A 1 103 ? 16.669 8.715 -32.978 1.00 54.84 103 PRO A O 1
ATOM 811 N N . ASP A 1 104 ? 14.807 7.534 -32.602 1.00 59.44 104 ASP A N 1
ATOM 812 C CA . ASP A 1 104 ? 14.829 6.783 -33.866 1.00 59.44 104 ASP A CA 1
ATOM 813 C C . ASP A 1 104 ? 14.444 7.650 -35.092 1.00 59.44 104 ASP A C 1
ATOM 815 O O . ASP A 1 104 ? 14.087 7.134 -36.144 1.00 59.44 104 ASP A O 1
ATOM 819 N N . ASP A 1 105 ? 14.580 8.976 -34.992 1.00 56.59 105 ASP A N 1
ATOM 820 C CA . ASP A 1 105 ? 14.398 9.932 -36.084 1.00 56.59 105 ASP A CA 1
ATOM 821 C C . ASP A 1 105 ? 15.731 10.631 -36.406 1.00 56.59 105 ASP A C 1
ATOM 823 O O . ASP A 1 105 ? 15.909 11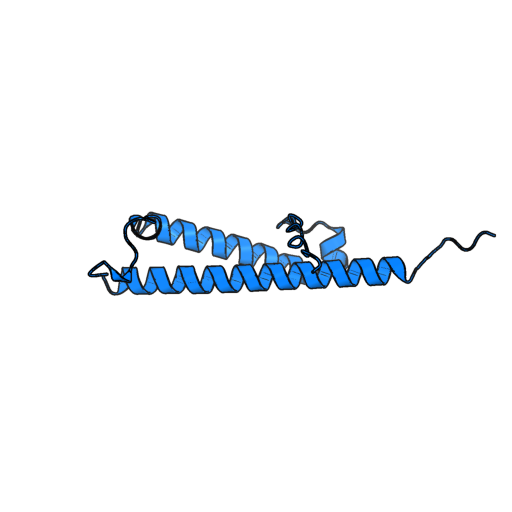.839 -36.226 1.00 56.59 105 ASP A O 1
ATOM 827 N N . LEU A 1 106 ? 16.694 9.860 -36.916 1.00 56.62 106 LEU A N 1
ATOM 828 C CA . LEU A 1 106 ? 17.667 10.402 -37.864 1.00 56.62 106 LEU A CA 1
ATOM 829 C C . LEU A 1 106 ? 17.053 10.264 -39.265 1.00 56.62 106 LEU A C 1
ATOM 831 O O . LEU A 1 106 ? 16.816 9.137 -39.700 1.00 56.62 106 LEU A O 1
ATOM 835 N N . PRO A 1 107 ? 16.780 11.369 -39.983 1.00 59.81 107 PRO A N 1
ATOM 836 C CA . PRO A 1 107 ? 16.268 11.283 -41.343 1.00 59.81 107 PRO A CA 1
ATOM 837 C C . PRO A 1 107 ? 17.339 10.644 -42.237 1.00 59.81 107 PRO A C 1
ATOM 839 O O . PRO A 1 107 ? 18.477 11.120 -42.270 1.00 59.81 107 PRO A O 1
ATOM 842 N N . PHE A 1 108 ? 16.978 9.558 -42.926 1.00 62.69 108 PHE A N 1
ATOM 843 C CA . PHE A 1 108 ? 17.778 8.987 -44.016 1.00 62.69 108 PHE A CA 1
ATOM 844 C C . PHE A 1 108 ? 17.766 9.911 -45.237 1.00 62.69 108 PHE A C 1
ATOM 846 O O . PHE A 1 108 ? 16.679 10.453 -45.553 1.00 62.69 108 PHE A O 1
#

Secondary structure (DSSP, 8-state):
---PPPPP-----SS--HHHHHH-THHHHHHHHHHHHHHHHHHHHHH-GGGG-TTS-GGGS---HHHHHHHHHHHHHHHHHHHHHHHHHHHHHHHHHHHHT-------

Sequence (108 aa):
MIRQDPPEHRKIDRTPTPNDLADAPELAILAALDQTLDLVVRALVCAYPELADPECPGWLRQASRLAAAAETLVEHTTDMQQALRAYREAVEIRRQDRASEHPDDLPF

Foldseek 3Di:
DDPDDDPDLPPDDLDDDPVSCVQPVVSVVLSVLLVVLVVLLVVLCVVPVVLVDPVQDPVNDPDDPSNVVSNVSNVVSVVSNVVSSVVSVVSVVVVVVVVVVDPVPPDD

Nearest PDB structures (foldseek):
  2fcw-assembly1_A  TM=6.315E-01  e=3.915E+00  Homo sapiens

pLDDT: mean 79.21, std 15.39, range [34.41, 93.25]

Mean predicted aligned error: 10.05 Å

Radius of gyration: 20.06 Å; Cα contacts (8 Å, |Δi|>4): 43; chains: 1; bounding box: 35×43×69 Å